Protein AF-A0A7C6F541-F1 (afdb_monomer)

Solvent-accessible surface area (backbone atoms only — not comparable to full-atom values): 9343 Å² total; per-residue (Å²): 132,83,81,76,77,72,79,74,78,73,55,49,67,59,51,51,52,52,46,41,38,51,25,44,30,50,35,48,22,72,61,48,75,46,86,42,51,61,47,74,46,76,60,88,41,47,70,79,74,82,81,47,56,30,37,29,39,40,33,68,81,41,100,58,23,30,37,34,39,30,26,37,66,77,31,39,40,50,56,9,42,51,39,38,41,59,71,71,43,86,84,73,56,73,67,57,11,44,51,46,30,52,51,43,49,51,50,12,48,48,46,35,27,44,55,50,13,65,65,64,72,46,90,36,43,64,48,88,56,49,80,42,76,76,69,86,75,44,60,36,31,34,30,32,42,21,62,83,91,60,74,70,30,56,35,35,40,30,62,31,67,56,38,42,50,54,52,48,59,54,66,59,132

Sequence (173 aa):
MPAQEVPVARPPEQWLTEAFAQRMSEALELMTGETPQVAWRSAGSVESPPDLLWWEQPLSIGKQALVWVGAAEPSWSQIGKHVLSAAGIEESDAADARSTYLEILGQALSGLARDIGAQIREEVNCELGSEAQPPGGVSFAVVEVTLAVGQPLSVWFAPASELLELLAQAREP

Mean predicted aligned error: 5.14 Å

Structure (mmCIF, N/CA/C/O backbone):
data_AF-A0A7C6F541-F1
#
_entry.id   AF-A0A7C6F541-F1
#
loop_
_atom_site.group_PDB
_atom_site.id
_atom_site.type_symbol
_atom_site.label_atom_id
_atom_site.label_alt_id
_atom_site.label_comp_id
_atom_site.label_asym_id
_atom_site.label_entity_id
_atom_site.label_seq_id
_atom_site.pdbx_PDB_ins_code
_atom_site.Cartn_x
_atom_site.Cartn_y
_atom_site.Cartn_z
_atom_site.occupancy
_atom_site.B_iso_or_equiv
_atom_site.auth_seq_id
_atom_site.auth_comp_id
_atom_site.auth_asym_id
_atom_site.auth_atom_id
_atom_site.pdbx_PDB_model_num
ATOM 1 N N . MET A 1 1 ? -11.805 10.879 -41.421 1.00 45.97 1 MET A N 1
ATOM 2 C CA . MET A 1 1 ? -11.462 9.729 -40.560 1.00 45.97 1 MET A CA 1
ATOM 3 C C . MET A 1 1 ? -10.809 10.307 -39.318 1.00 45.97 1 MET A C 1
ATOM 5 O O . MET A 1 1 ? -9.820 11.009 -39.500 1.00 45.97 1 MET A O 1
ATOM 9 N N . PRO A 1 2 ? -11.382 10.161 -38.113 1.00 41.59 2 PRO A N 1
ATOM 10 C CA . PRO A 1 2 ? -10.709 10.628 -36.908 1.00 41.59 2 PRO A CA 1
ATOM 11 C C . PRO A 1 2 ? -9.458 9.770 -36.692 1.00 41.59 2 PRO A C 1
ATOM 13 O O . PRO A 1 2 ? -9.510 8.550 -36.860 1.00 41.59 2 PRO A O 1
ATOM 16 N N . ALA A 1 3 ? -8.334 10.421 -36.397 1.00 44.94 3 ALA A N 1
ATOM 17 C CA . ALA A 1 3 ? -7.128 9.746 -35.949 1.00 44.94 3 ALA A CA 1
ATOM 18 C C . ALA A 1 3 ? -7.490 8.946 -34.694 1.00 44.94 3 ALA A C 1
ATOM 20 O O . ALA A 1 3 ? -7.975 9.518 -33.721 1.00 44.94 3 ALA A O 1
ATOM 21 N N . GLN A 1 4 ? -7.334 7.625 -34.748 1.00 42.34 4 GLN A N 1
ATOM 22 C CA . GLN A 1 4 ? -7.370 6.815 -33.540 1.00 42.34 4 GLN A CA 1
ATOM 23 C C . GLN A 1 4 ? -6.149 7.232 -32.725 1.00 42.34 4 GLN A C 1
ATOM 25 O O . GLN A 1 4 ? -5.018 7.028 -33.168 1.00 42.34 4 GLN A O 1
ATOM 30 N N . GLU A 1 5 ? -6.375 7.894 -31.592 1.00 39.66 5 GLU A N 1
ATOM 31 C CA . GLU A 1 5 ? -5.333 8.123 -30.601 1.00 39.66 5 GLU A CA 1
ATOM 32 C C . GLU A 1 5 ? -4.779 6.751 -30.217 1.00 39.66 5 GLU A C 1
ATOM 34 O O . GLU A 1 5 ? -5.485 5.906 -29.666 1.00 39.66 5 GLU A O 1
ATOM 39 N N . VAL A 1 6 ? -3.529 6.492 -30.598 1.00 48.91 6 VAL A N 1
ATOM 40 C CA . VAL A 1 6 ? -2.797 5.318 -30.130 1.00 48.91 6 VAL A CA 1
ATOM 41 C C . VAL A 1 6 ? -2.764 5.436 -28.604 1.00 48.91 6 VAL A C 1
ATOM 43 O O . VAL A 1 6 ? -2.306 6.474 -28.119 1.00 48.91 6 VAL A O 1
ATOM 46 N N . PRO A 1 7 ? -3.250 4.445 -27.833 1.00 50.28 7 PRO A N 1
ATOM 47 C CA . PRO A 1 7 ? -3.142 4.501 -26.386 1.00 50.28 7 PRO A CA 1
ATOM 48 C C . PRO A 1 7 ? -1.655 4.569 -26.045 1.00 50.28 7 PRO A C 1
ATOM 50 O O . PRO A 1 7 ? -0.921 3.606 -26.267 1.00 50.28 7 PRO A O 1
ATOM 53 N N . VAL A 1 8 ? -1.189 5.722 -25.563 1.00 55.91 8 VAL A N 1
ATOM 54 C CA . VAL A 1 8 ? 0.163 5.835 -25.017 1.00 55.91 8 VAL A CA 1
ATOM 55 C C . VAL A 1 8 ? 0.226 4.852 -23.854 1.00 55.91 8 VAL A C 1
ATOM 57 O O . VAL A 1 8 ? -0.597 4.920 -22.938 1.00 55.91 8 VAL A O 1
ATOM 60 N N . ALA A 1 9 ? 1.147 3.891 -23.923 1.00 68.00 9 ALA A N 1
ATOM 61 C CA . ALA A 1 9 ? 1.341 2.937 -22.845 1.00 68.00 9 ALA A CA 1
ATOM 62 C C . ALA A 1 9 ? 1.604 3.719 -21.551 1.00 68.00 9 ALA A C 1
ATOM 64 O O . ALA A 1 9 ? 2.505 4.556 -21.499 1.00 68.00 9 ALA A O 1
ATOM 65 N N . ARG A 1 10 ? 0.778 3.485 -20.524 1.00 78.88 10 ARG A N 1
ATOM 66 C CA . ARG A 1 10 ? 0.947 4.140 -19.222 1.00 78.88 10 ARG A CA 1
ATOM 67 C C . ARG A 1 10 ? 2.338 3.806 -18.668 1.00 78.88 10 ARG A C 1
ATOM 69 O O . ARG A 1 10 ? 2.718 2.630 -18.740 1.00 78.88 10 ARG A O 1
ATOM 76 N N . PRO A 1 11 ? 3.066 4.774 -18.088 1.00 89.00 11 PRO A N 1
ATOM 77 C CA . PRO A 1 11 ? 4.313 4.492 -17.391 1.00 89.00 11 PRO A CA 1
ATOM 78 C C . PRO A 1 11 ? 4.126 3.405 -16.314 1.00 89.00 11 PRO A C 1
ATOM 80 O O . PRO A 1 11 ? 3.045 3.332 -15.708 1.00 89.00 11 PRO A O 1
ATOM 83 N N . PRO A 1 12 ? 5.123 2.533 -16.076 1.00 91.88 12 PRO A N 1
ATOM 84 C CA . PRO A 1 12 ? 5.032 1.477 -15.069 1.00 91.88 12 PRO A CA 1
ATOM 85 C C . PRO A 1 12 ? 4.659 1.993 -13.676 1.00 91.88 12 PRO A C 1
ATOM 87 O O . PRO A 1 12 ? 3.839 1.366 -13.006 1.00 91.88 12 PRO A O 1
ATOM 90 N N . GLU A 1 13 ? 5.178 3.155 -13.265 1.00 92.38 13 GLU A N 1
ATOM 91 C CA . GLU A 1 13 ? 4.902 3.743 -11.950 1.00 92.38 13 GLU A CA 1
ATOM 92 C C . GLU A 1 13 ? 3.432 4.144 -11.781 1.00 92.38 13 GLU A C 1
ATOM 94 O O . GLU A 1 13 ? 2.828 3.906 -10.731 1.00 92.38 13 GLU A O 1
ATOM 99 N N . GLN A 1 14 ? 2.831 4.697 -12.838 1.00 93.06 14 GLN A N 1
ATOM 100 C CA . GLN A 1 14 ? 1.420 5.073 -12.858 1.00 93.06 14 GLN A CA 1
ATOM 101 C C . GLN A 1 14 ? 0.538 3.829 -12.758 1.00 93.06 14 GLN A C 1
ATOM 103 O O . GLN A 1 14 ? -0.392 3.792 -11.954 1.00 93.06 14 GLN A O 1
ATOM 108 N N . TRP A 1 15 ? 0.843 2.800 -13.552 1.00 94.94 15 TRP A N 1
ATOM 109 C CA . TRP A 1 15 ? 0.085 1.553 -13.516 1.00 94.94 15 TRP A CA 1
ATOM 110 C C . TRP A 1 15 ? 0.188 0.856 -12.154 1.00 94.94 15 TRP A C 1
ATOM 112 O O . TRP A 1 15 ? -0.836 0.431 -11.628 1.00 94.94 15 TRP A O 1
ATOM 122 N N . LEU A 1 16 ? 1.386 0.773 -11.565 1.00 96.12 16 LEU A N 1
ATOM 123 C CA . LEU A 1 16 ? 1.586 0.166 -10.245 1.00 96.12 16 LEU A CA 1
ATOM 124 C C . LEU A 1 16 ? 0.811 0.895 -9.152 1.00 96.12 16 LEU A C 1
ATOM 126 O O . LEU A 1 16 ? 0.186 0.251 -8.316 1.00 96.12 16 LEU A O 1
ATOM 130 N N . THR A 1 17 ? 0.846 2.227 -9.160 1.00 96.56 17 THR A N 1
ATOM 131 C CA . THR A 1 17 ? 0.138 3.036 -8.162 1.00 96.56 17 THR A CA 1
ATOM 132 C C . THR A 1 17 ? -1.370 2.839 -8.272 1.00 96.56 17 THR A C 1
ATOM 134 O O . THR A 1 17 ? -2.050 2.665 -7.265 1.00 96.56 17 THR A O 1
ATOM 137 N N . GLU A 1 18 ? -1.897 2.827 -9.495 1.00 96.50 18 GLU A N 1
ATOM 138 C CA . GLU A 1 18 ? -3.316 2.590 -9.752 1.00 96.50 18 GLU A CA 1
ATOM 139 C C . GLU A 1 18 ? -3.735 1.169 -9.360 1.00 96.50 18 GLU A C 1
ATOM 141 O O . GLU A 1 18 ? -4.766 0.990 -8.714 1.00 96.50 18 GLU A O 1
ATOM 146 N N . ALA A 1 19 ? -2.912 0.168 -9.685 1.00 97.38 19 ALA A N 1
ATOM 147 C CA . ALA A 1 19 ? -3.134 -1.208 -9.261 1.00 97.38 19 ALA A CA 1
ATOM 148 C C . ALA A 1 19 ? -3.131 -1.314 -7.730 1.00 97.38 19 ALA A C 1
ATOM 150 O O . ALA A 1 19 ? -4.060 -1.876 -7.158 1.00 97.38 19 ALA A O 1
ATOM 151 N N . PHE A 1 20 ? -2.155 -0.710 -7.049 1.00 98.44 20 PHE A N 1
ATOM 152 C CA . PHE A 1 20 ? -2.095 -0.688 -5.587 1.00 98.44 20 PHE A CA 1
ATOM 153 C C . PHE A 1 20 ? -3.325 -0.008 -4.967 1.00 98.44 20 PHE A C 1
ATOM 155 O O . PHE A 1 20 ? -3.939 -0.569 -4.062 1.00 98.44 20 PHE A O 1
ATOM 162 N N . ALA A 1 21 ? -3.732 1.152 -5.487 1.00 97.88 21 ALA A N 1
ATOM 163 C CA . ALA A 1 21 ? -4.936 1.857 -5.052 1.00 97.88 21 ALA A CA 1
ATOM 164 C C . ALA A 1 21 ? -6.196 0.982 -5.190 1.00 97.88 21 ALA A C 1
ATOM 166 O O . ALA A 1 21 ? -7.000 0.890 -4.260 1.00 97.88 21 ALA A O 1
ATOM 167 N N . GLN A 1 22 ? -6.332 0.282 -6.318 1.00 98.00 22 GLN A N 1
ATOM 168 C CA . GLN A 1 22 ? -7.436 -0.644 -6.552 1.00 98.00 22 GLN A CA 1
ATOM 169 C C . GLN A 1 22 ? -7.399 -1.834 -5.580 1.00 98.00 22 GLN A C 1
ATOM 171 O O . GLN A 1 22 ? -8.422 -2.173 -4.989 1.00 98.00 22 GLN A O 1
ATOM 176 N N . ARG A 1 23 ? -6.229 -2.447 -5.356 1.00 98.44 23 ARG A N 1
ATOM 177 C CA . ARG A 1 23 ? -6.084 -3.567 -4.409 1.00 98.44 23 ARG A CA 1
ATOM 178 C C . ARG A 1 23 ? -6.365 -3.150 -2.964 1.00 98.44 23 ARG A C 1
ATOM 180 O O . ARG A 1 23 ? -6.944 -3.934 -2.220 1.00 98.44 23 ARG A O 1
ATOM 187 N N . MET A 1 24 ? -5.998 -1.928 -2.575 1.00 97.81 24 MET A N 1
ATOM 188 C CA . MET A 1 24 ? -6.355 -1.357 -1.272 1.00 97.81 24 MET A CA 1
ATOM 189 C C . MET A 1 24 ? -7.870 -1.195 -1.123 1.00 97.81 24 MET A C 1
ATOM 191 O O . MET A 1 24 ? -8.414 -1.559 -0.084 1.00 97.81 24 MET A O 1
ATOM 195 N N . SER A 1 25 ? -8.551 -0.687 -2.158 1.00 97.56 25 SER A N 1
ATOM 196 C CA . SER A 1 25 ? -10.015 -0.560 -2.165 1.00 97.56 25 SER A CA 1
ATOM 197 C C . SER A 1 25 ? -10.692 -1.916 -1.955 1.00 97.56 25 SER A C 1
ATOM 199 O O . SER A 1 25 ? -11.532 -2.057 -1.072 1.00 97.56 25 SER A O 1
ATOM 201 N N . GLU A 1 26 ? -10.258 -2.933 -2.699 1.00 98.12 26 GLU A N 1
ATOM 202 C CA . GLU A 1 26 ? -10.834 -4.278 -2.633 1.00 98.12 26 GLU A CA 1
ATOM 203 C C . GLU A 1 26 ? -10.542 -5.004 -1.315 1.00 98.12 26 GLU A C 1
ATOM 205 O O . GLU A 1 26 ? -11.413 -5.702 -0.801 1.00 98.12 26 GLU A O 1
ATOM 210 N N . ALA A 1 27 ? -9.338 -4.851 -0.752 1.00 97.94 27 ALA A N 1
ATOM 211 C CA . ALA A 1 27 ? -9.004 -5.431 0.549 1.00 97.94 27 ALA A CA 1
ATOM 212 C C . ALA A 1 27 ? -9.887 -4.841 1.658 1.00 97.94 27 ALA A C 1
ATOM 214 O O . ALA A 1 27 ? -10.421 -5.567 2.493 1.00 97.94 27 ALA A O 1
ATOM 215 N N . LEU A 1 28 ? -10.093 -3.525 1.631 1.00 97.12 28 LEU A N 1
ATOM 216 C CA . LEU A 1 28 ? -10.988 -2.846 2.562 1.00 97.12 28 LEU A CA 1
ATOM 217 C C . LEU A 1 28 ? -12.439 -3.288 2.370 1.00 97.12 28 LEU A C 1
ATOM 219 O O . LEU A 1 28 ? -13.073 -3.665 3.348 1.00 97.12 28 LEU A O 1
ATOM 223 N N . GLU A 1 29 ? -12.941 -3.313 1.134 1.00 97.19 29 GLU A N 1
ATOM 224 C CA . GLU A 1 29 ? -14.309 -3.753 0.834 1.00 97.19 29 GLU A CA 1
ATOM 225 C C . GLU A 1 29 ? -14.569 -5.193 1.277 1.00 97.19 29 GLU A C 1
ATOM 227 O O . GLU A 1 29 ? -15.623 -5.489 1.840 1.00 97.19 29 GLU A O 1
ATOM 232 N N . LEU A 1 30 ? -13.591 -6.083 1.103 1.00 96.62 30 LEU A N 1
ATOM 233 C CA . LEU A 1 30 ? -13.681 -7.460 1.579 1.00 96.62 30 LEU A CA 1
ATOM 234 C C . LEU A 1 30 ? -13.833 -7.539 3.105 1.00 96.62 30 LEU A C 1
ATOM 236 O O . LEU A 1 30 ? -14.555 -8.404 3.601 1.00 96.62 30 LEU A O 1
ATOM 240 N N . MET A 1 31 ? -13.142 -6.669 3.843 1.00 94.62 31 MET A N 1
ATOM 241 C CA . MET A 1 31 ? -13.111 -6.707 5.306 1.00 94.62 31 MET A CA 1
ATOM 242 C C . MET A 1 31 ? -14.244 -5.912 5.963 1.00 94.62 31 MET A C 1
ATOM 244 O O . MET A 1 31 ? -14.647 -6.254 7.073 1.00 94.62 31 MET A O 1
ATOM 248 N N . THR A 1 32 ? -14.767 -4.876 5.308 1.00 94.94 32 THR A N 1
ATOM 249 C CA . THR A 1 32 ? -15.816 -4.007 5.872 1.00 94.94 32 THR A CA 1
ATOM 250 C C . THR A 1 32 ? -17.194 -4.236 5.267 1.00 94.94 32 THR A C 1
ATOM 252 O O . THR A 1 32 ? -18.194 -3.874 5.882 1.00 94.94 32 THR A O 1
ATOM 255 N N . GLY A 1 33 ? -17.273 -4.808 4.063 1.00 94.81 33 GLY A N 1
ATOM 256 C CA . GLY A 1 33 ? -18.504 -4.857 3.272 1.00 94.81 33 GLY A CA 1
ATOM 257 C C . GLY A 1 33 ? -18.923 -3.501 2.687 1.00 94.81 33 GLY A C 1
ATOM 258 O O . GLY A 1 33 ? -20.021 -3.389 2.142 1.00 94.81 33 GLY A O 1
ATOM 259 N N . GLU A 1 34 ? -18.078 -2.474 2.795 1.00 93.12 34 GLU A N 1
ATOM 260 C CA . GLU A 1 34 ? -18.305 -1.132 2.257 1.00 93.12 34 GLU A CA 1
ATOM 261 C C . GLU A 1 34 ? -17.330 -0.850 1.117 1.00 93.12 34 GLU A C 1
ATOM 263 O O . GLU A 1 34 ? -16.150 -1.151 1.238 1.00 93.12 34 GLU A O 1
ATOM 268 N N . THR A 1 35 ? -17.774 -0.195 0.046 1.00 93.25 35 THR A N 1
ATOM 269 C CA . THR A 1 35 ? -16.885 0.193 -1.058 1.00 93.25 35 THR A CA 1
ATOM 270 C C . THR A 1 35 ? -16.178 1.520 -0.728 1.00 93.25 35 THR A C 1
ATOM 272 O O . THR A 1 35 ? -16.817 2.578 -0.810 1.00 93.25 35 THR A O 1
ATOM 275 N N . PRO A 1 36 ? -14.882 1.533 -0.353 1.00 93.88 36 PRO A N 1
ATOM 276 C CA . PRO A 1 36 ? -14.180 2.779 -0.061 1.00 93.88 36 PRO A CA 1
ATOM 277 C C . PRO A 1 36 ? -13.880 3.540 -1.354 1.00 93.88 36 PRO A C 1
ATOM 279 O O . PRO A 1 36 ? -13.606 2.947 -2.402 1.00 93.88 36 PRO A O 1
ATOM 282 N N . GLN A 1 37 ? -13.854 4.869 -1.277 1.00 94.88 37 GLN A N 1
ATOM 283 C CA . GLN A 1 37 ? -13.379 5.675 -2.399 1.00 94.88 37 GLN A CA 1
ATOM 284 C C . GLN A 1 37 ? -11.863 5.775 -2.329 1.00 94.88 37 GLN A C 1
ATOM 286 O O . GLN A 1 37 ? -11.315 6.192 -1.308 1.00 94.88 37 GLN A O 1
ATOM 291 N N . VAL A 1 38 ? -11.190 5.418 -3.418 1.00 94.81 38 VAL A N 1
ATOM 292 C CA . VAL A 1 38 ? -9.736 5.520 -3.511 1.00 94.81 38 VAL A CA 1
ATOM 293 C C . VAL A 1 38 ? -9.360 6.376 -4.710 1.00 94.81 38 VAL A C 1
ATOM 295 O O . VAL A 1 38 ? -9.821 6.149 -5.828 1.00 94.81 38 VAL A O 1
ATOM 298 N N . ALA A 1 39 ? -8.516 7.369 -4.465 1.00 95.38 39 ALA A N 1
ATOM 299 C CA . ALA A 1 39 ? -7.869 8.178 -5.486 1.00 95.38 39 ALA A CA 1
ATOM 300 C C . ALA A 1 39 ? -6.352 8.078 -5.319 1.00 95.38 39 ALA A C 1
ATOM 302 O O . ALA A 1 39 ? -5.858 7.656 -4.276 1.00 95.38 39 ALA A O 1
ATOM 303 N N . TRP A 1 40 ? -5.589 8.472 -6.332 1.00 95.69 40 TRP A N 1
ATOM 304 C CA . TRP A 1 40 ? -4.143 8.573 -6.192 1.00 95.69 40 TRP A CA 1
ATOM 305 C C . TRP A 1 40 ? -3.591 9.761 -6.973 1.00 9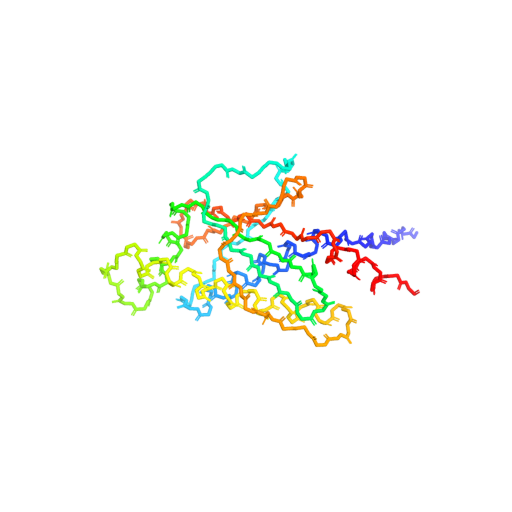5.69 40 TRP A C 1
ATOM 307 O O . TRP A 1 40 ? -4.203 10.249 -7.927 1.00 95.69 40 TRP A O 1
ATOM 317 N N . ARG A 1 41 ? -2.415 10.226 -6.556 1.00 93.69 41 ARG A N 1
ATOM 318 C CA . ARG A 1 41 ? -1.643 11.273 -7.230 1.00 93.69 41 ARG A CA 1
ATOM 319 C C . ARG A 1 41 ? -0.149 11.037 -7.066 1.00 93.69 41 ARG A C 1
ATOM 321 O O . ARG A 1 41 ? 0.287 10.488 -6.059 1.00 93.69 41 ARG A O 1
ATOM 328 N N . SER A 1 42 ? 0.652 11.510 -8.013 1.00 90.88 42 SER A N 1
ATOM 329 C CA . SER A 1 42 ? 2.102 11.594 -7.820 1.00 90.88 42 SER A CA 1
ATOM 330 C C . SER A 1 42 ? 2.417 12.632 -6.738 1.00 90.88 42 SER A C 1
ATOM 332 O O . SER A 1 42 ? 1.849 13.725 -6.754 1.00 90.88 42 SER A O 1
ATOM 334 N N . ALA A 1 43 ? 3.325 12.320 -5.811 1.00 84.56 43 ALA A N 1
ATOM 335 C CA . ALA A 1 43 ? 3.702 13.248 -4.743 1.00 84.56 43 ALA A CA 1
ATOM 336 C C . ALA A 1 43 ? 4.519 14.441 -5.267 1.00 84.56 43 ALA A C 1
ATOM 338 O O . ALA A 1 43 ? 4.537 15.503 -4.652 1.00 84.56 43 ALA A O 1
ATOM 339 N N . GLY A 1 44 ? 5.213 14.271 -6.399 1.00 74.25 44 GLY A N 1
ATOM 340 C CA . GLY A 1 44 ? 6.085 15.295 -6.985 1.00 74.25 44 GLY A CA 1
ATOM 341 C C . GLY A 1 44 ? 7.373 15.558 -6.191 1.00 74.25 44 GLY A C 1
ATOM 342 O O . GLY A 1 44 ? 8.220 16.313 -6.663 1.00 74.25 44 GLY A O 1
ATOM 343 N N . SER A 1 45 ? 7.542 14.926 -5.024 1.00 71.81 45 SER A N 1
ATOM 344 C CA . SER A 1 45 ? 8.768 14.913 -4.226 1.00 71.81 45 SER A CA 1
ATOM 345 C C . SER A 1 45 ? 9.392 13.517 -4.195 1.00 71.81 45 SER A C 1
ATOM 347 O O . SER A 1 45 ? 8.701 12.500 -4.267 1.00 71.81 45 SER A O 1
ATOM 349 N N . VAL A 1 46 ? 10.717 13.493 -4.049 1.00 75.25 46 VAL A N 1
ATOM 350 C CA . VAL A 1 46 ? 11.513 12.286 -3.753 1.00 75.25 46 VAL A CA 1
ATOM 351 C C . VAL A 1 46 ? 11.868 12.171 -2.267 1.00 75.25 46 VAL A C 1
ATOM 353 O O . VAL A 1 46 ? 12.613 11.285 -1.857 1.00 75.25 46 VAL A O 1
A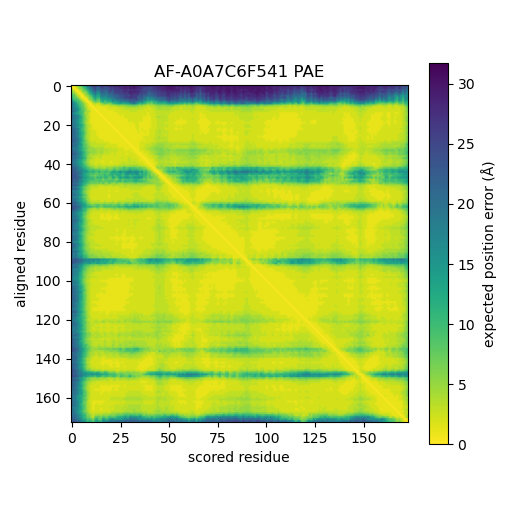TOM 356 N N . GLU A 1 47 ? 11.364 13.101 -1.455 1.00 75.25 47 GLU A N 1
ATOM 357 C CA . GLU A 1 47 ? 11.505 13.090 -0.003 1.00 75.25 47 GLU A CA 1
ATOM 358 C C . GLU A 1 47 ? 10.252 12.476 0.618 1.00 75.25 47 GLU A C 1
ATOM 360 O O . GLU A 1 47 ? 9.131 12.906 0.326 1.00 75.25 47 GLU A O 1
ATOM 365 N N . SER A 1 48 ? 10.459 11.476 1.475 1.00 72.81 48 SER A N 1
ATOM 366 C CA . SER A 1 48 ? 9.407 10.898 2.305 1.00 72.81 48 SER A CA 1
ATOM 367 C C . SER A 1 48 ? 9.026 11.871 3.423 1.00 72.81 48 SER A C 1
ATOM 369 O O . SER A 1 48 ? 9.931 12.442 4.041 1.00 72.81 48 SER A O 1
ATOM 371 N N . PRO A 1 49 ? 7.737 12.007 3.773 1.00 78.31 49 PRO A N 1
ATOM 372 C CA . PRO A 1 49 ? 7.353 12.711 4.990 1.00 78.31 49 PRO A CA 1
ATOM 373 C C . PRO A 1 49 ? 8.008 12.099 6.238 1.00 78.31 49 PRO A C 1
ATOM 375 O O . PRO A 1 49 ? 8.264 10.889 6.262 1.00 78.31 49 PRO A O 1
ATOM 378 N N . PRO A 1 50 ? 8.258 12.909 7.281 1.00 81.06 50 PRO A N 1
ATOM 379 C CA . PRO A 1 50 ? 8.706 12.392 8.566 1.00 81.06 50 PRO A CA 1
ATOM 380 C C . PRO A 1 50 ? 7.608 11.548 9.237 1.00 81.06 50 PRO A C 1
ATOM 382 O O . PRO A 1 50 ? 6.423 11.699 8.938 1.00 81.06 50 PRO A O 1
ATOM 385 N N . ASP A 1 51 ? 8.020 10.683 10.166 1.00 90.12 51 ASP A N 1
A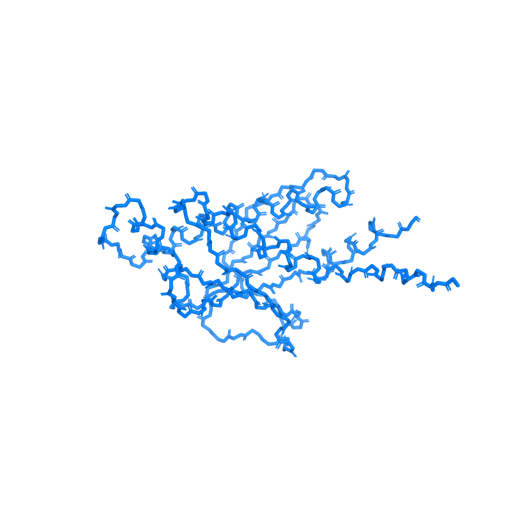TOM 386 C CA . ASP A 1 51 ? 7.145 9.976 11.116 1.00 90.12 51 ASP A CA 1
ATOM 387 C C . ASP A 1 51 ? 6.067 9.065 10.494 1.00 90.12 51 ASP A C 1
ATOM 389 O O . ASP A 1 51 ? 4.974 8.888 11.038 1.00 90.12 51 ASP A O 1
ATOM 393 N N . LEU A 1 52 ? 6.377 8.449 9.351 1.00 95.38 52 LEU A N 1
ATOM 394 C CA . LEU A 1 52 ? 5.536 7.410 8.759 1.00 95.38 52 LEU A CA 1
ATOM 395 C C . LEU A 1 52 ? 5.941 6.022 9.257 1.00 95.38 52 LEU A C 1
ATOM 397 O O . LEU A 1 52 ? 7.125 5.693 9.346 1.00 95.38 52 LEU A O 1
ATOM 401 N N . LEU A 1 53 ? 4.941 5.175 9.489 1.00 96.81 53 LEU A N 1
ATOM 402 C CA . LEU A 1 53 ? 5.137 3.733 9.520 1.00 96.81 53 LEU A CA 1
ATOM 403 C C . LEU A 1 53 ? 5.413 3.282 8.089 1.00 96.81 53 LEU A C 1
ATOM 405 O O . LEU A 1 53 ? 4.519 3.368 7.246 1.00 96.81 53 LEU A O 1
ATOM 409 N N . TRP A 1 54 ? 6.635 2.817 7.833 1.00 97.38 54 TRP A N 1
ATOM 410 C CA . TRP A 1 54 ? 7.047 2.278 6.543 1.00 97.38 54 TRP A CA 1
ATOM 411 C C . TRP A 1 54 ? 7.062 0.756 6.562 1.00 97.38 54 TRP A C 1
ATOM 413 O O . TRP A 1 54 ? 7.713 0.148 7.406 1.00 97.38 54 TRP A O 1
ATOM 423 N N . TRP A 1 55 ? 6.373 0.162 5.597 1.00 98.38 55 TRP A N 1
ATOM 424 C CA . TRP A 1 55 ? 6.411 -1.259 5.296 1.00 98.38 55 TRP A CA 1
ATOM 425 C C . TRP A 1 55 ? 7.153 -1.482 3.983 1.00 98.38 55 TRP A C 1
ATOM 427 O O . TRP A 1 55 ? 6.752 -0.950 2.948 1.00 98.38 55 TRP A O 1
ATOM 437 N N . GLU A 1 56 ? 8.216 -2.272 4.022 1.00 98.12 56 GLU A N 1
ATOM 438 C CA . GLU A 1 56 ? 8.923 -2.780 2.854 1.00 98.12 56 GLU A CA 1
ATOM 439 C C . GLU A 1 56 ? 8.389 -4.168 2.505 1.00 98.12 56 GLU A C 1
ATOM 441 O O . GLU A 1 56 ? 8.357 -5.071 3.346 1.00 98.12 56 GLU A O 1
ATOM 446 N N . GLN A 1 57 ? 8.002 -4.345 1.245 1.00 98.50 57 GLN A N 1
ATOM 447 C CA . GLN A 1 57 ? 7.486 -5.602 0.727 1.00 98.50 57 GLN A CA 1
ATOM 448 C C . GLN A 1 57 ? 8.321 -6.089 -0.462 1.00 98.50 57 GLN A C 1
ATOM 450 O O . GLN A 1 57 ? 8.082 -5.654 -1.595 1.00 98.50 57 GLN A O 1
ATOM 455 N N . PRO A 1 58 ? 9.259 -7.027 -0.239 1.00 98.19 58 PRO A N 1
ATOM 456 C CA . PRO A 1 58 ? 9.947 -7.723 -1.319 1.00 98.19 58 PRO A CA 1
ATOM 457 C C . PRO A 1 58 ? 9.006 -8.656 -2.093 1.00 98.19 58 PRO A C 1
ATOM 459 O O . PRO A 1 58 ? 8.040 -9.198 -1.537 1.00 98.19 58 PRO A O 1
ATOM 462 N N . LEU A 1 59 ? 9.290 -8.825 -3.385 1.00 98.06 59 LEU A N 1
ATOM 463 C CA . LEU A 1 59 ? 8.562 -9.686 -4.317 1.00 98.06 59 LEU A CA 1
ATOM 464 C C . LEU A 1 59 ? 9.489 -10.783 -4.855 1.00 98.06 59 LEU A C 1
ATOM 466 O O . LEU A 1 59 ? 10.672 -10.548 -5.096 1.00 98.06 59 LEU A O 1
ATOM 470 N N . SER A 1 60 ? 8.938 -11.961 -5.141 1.00 96.94 60 SER A N 1
ATOM 471 C CA . SER A 1 60 ? 9.691 -13.164 -5.540 1.00 96.94 60 SER A CA 1
ATOM 472 C C . SER A 1 60 ? 10.320 -13.131 -6.946 1.00 96.94 60 SER A C 1
ATOM 474 O O . SER A 1 60 ? 10.656 -14.182 -7.486 1.00 96.94 60 SER A O 1
ATOM 476 N N . ILE A 1 61 ? 10.452 -11.955 -7.563 1.00 93.25 61 ILE A N 1
ATOM 477 C CA . ILE A 1 61 ? 10.892 -11.769 -8.961 1.00 93.25 61 ILE A CA 1
ATOM 478 C C . ILE A 1 61 ? 12.226 -11.042 -9.108 1.00 93.25 61 ILE A C 1
ATOM 480 O O . ILE A 1 61 ? 12.664 -10.734 -10.213 1.00 93.25 61 ILE A O 1
ATOM 484 N N . GLY A 1 62 ? 12.903 -10.771 -7.996 1.00 88.50 62 GLY A N 1
ATOM 485 C CA . GLY A 1 62 ? 14.239 -10.195 -8.011 1.00 88.50 62 GLY A CA 1
ATOM 486 C C . GLY A 1 62 ? 14.631 -9.657 -6.646 1.00 88.50 62 GLY A C 1
ATOM 487 O O . GLY A 1 62 ? 13.799 -9.158 -5.900 1.00 88.50 62 GLY A O 1
ATOM 488 N N . LYS A 1 63 ? 15.930 -9.691 -6.331 1.00 80.38 63 LYS A N 1
ATOM 489 C CA . LYS A 1 63 ? 16.451 -9.295 -5.007 1.00 80.38 63 LYS A CA 1
ATOM 490 C C . LYS A 1 63 ? 16.157 -7.843 -4.608 1.00 80.38 63 LYS A C 1
ATOM 492 O O . LYS A 1 63 ? 16.302 -7.508 -3.441 1.00 80.38 63 LYS A O 1
ATOM 497 N N . GLN A 1 64 ? 15.820 -6.986 -5.569 1.00 90.69 64 GLN A N 1
ATOM 498 C CA . GLN A 1 64 ? 15.502 -5.569 -5.356 1.00 90.69 64 GLN A CA 1
ATOM 499 C C . GLN A 1 64 ? 14.135 -5.194 -5.951 1.00 90.69 64 GLN A C 1
ATOM 501 O O . GLN A 1 64 ? 13.787 -4.017 -6.012 1.00 90.69 64 GLN A O 1
ATOM 506 N N . ALA A 1 65 ? 13.356 -6.188 -6.393 1.00 95.44 65 ALA A N 1
ATOM 507 C CA . ALA A 1 65 ? 12.001 -5.979 -6.871 1.00 95.44 65 ALA A CA 1
ATOM 508 C C . ALA A 1 65 ? 11.072 -5.901 -5.658 1.00 95.44 65 ALA A C 1
ATOM 510 O O . ALA A 1 65 ? 10.618 -6.915 -5.132 1.00 95.44 65 ALA A O 1
ATOM 511 N N . LEU A 1 66 ? 10.851 -4.689 -5.164 1.00 97.62 66 LEU A N 1
ATOM 512 C CA . LEU A 1 66 ? 10.100 -4.460 -3.938 1.00 97.62 66 LEU A CA 1
ATOM 513 C C . LEU A 1 66 ? 9.328 -3.140 -3.998 1.00 97.62 66 LEU A C 1
ATOM 515 O O . LEU A 1 66 ? 9.563 -2.297 -4.870 1.00 97.62 66 LEU A O 1
ATOM 519 N N . VAL A 1 67 ? 8.391 -2.976 -3.070 1.00 97.94 67 VAL A N 1
ATOM 520 C CA . VAL A 1 67 ? 7.640 -1.731 -2.873 1.00 97.94 67 VAL A CA 1
ATOM 521 C C . VAL A 1 67 ? 7.711 -1.295 -1.414 1.00 97.94 67 VAL A C 1
ATOM 523 O O . VAL A 1 67 ? 7.774 -2.133 -0.515 1.00 97.94 67 VAL A O 1
ATOM 526 N N . TRP A 1 68 ? 7.652 0.011 -1.178 1.00 98.12 68 TRP A N 1
ATOM 527 C CA . TRP A 1 68 ? 7.466 0.599 0.144 1.00 98.12 68 TRP A CA 1
ATOM 528 C C . TRP A 1 68 ? 6.085 1.231 0.252 1.00 98.12 68 TRP A C 1
ATOM 530 O O . TRP A 1 68 ? 5.635 1.928 -0.664 1.00 98.12 68 TRP A O 1
ATOM 540 N N . VAL A 1 69 ? 5.436 1.028 1.396 1.00 98.25 69 VAL A N 1
ATOM 541 C CA . VAL A 1 69 ? 4.154 1.646 1.734 1.00 98.25 69 VAL A CA 1
ATOM 542 C C . VAL A 1 69 ? 4.268 2.374 3.063 1.00 98.25 69 VAL A C 1
ATOM 544 O O . VAL A 1 69 ? 4.693 1.793 4.056 1.00 98.25 69 VAL A O 1
ATOM 547 N N . GLY A 1 70 ? 3.908 3.653 3.077 1.00 97.44 70 GLY A N 1
ATOM 548 C CA . GLY A 1 70 ? 4.075 4.539 4.223 1.00 97.44 70 GLY A CA 1
ATOM 549 C C . GLY A 1 70 ? 2.749 5.123 4.683 1.00 97.44 70 GLY A C 1
ATOM 550 O O . GLY A 1 70 ? 1.987 5.629 3.868 1.00 97.44 70 GLY A O 1
ATOM 551 N N . ALA A 1 71 ? 2.465 5.133 5.979 1.00 97.81 71 ALA A N 1
ATOM 552 C CA . ALA A 1 71 ? 1.289 5.829 6.503 1.00 97.81 71 ALA A CA 1
ATOM 553 C C . ALA A 1 71 ? 1.596 6.520 7.831 1.00 97.81 71 ALA A C 1
ATOM 555 O O . ALA A 1 71 ? 2.314 5.986 8.675 1.00 97.81 71 ALA A O 1
ATOM 556 N N . ALA A 1 72 ? 1.033 7.712 8.027 1.00 96.81 72 ALA A N 1
ATOM 557 C CA . ALA A 1 72 ? 1.110 8.412 9.305 1.00 96.81 72 ALA A CA 1
ATOM 558 C C . ALA A 1 72 ? 0.143 7.771 10.310 1.00 96.81 72 ALA A C 1
ATOM 560 O O . ALA A 1 72 ? -0.870 7.195 9.907 1.00 96.81 72 ALA A O 1
ATOM 561 N N . GLU A 1 73 ? 0.404 7.935 11.610 1.00 96.56 73 GLU A N 1
ATOM 562 C CA . GLU A 1 73 ? -0.453 7.400 12.680 1.00 96.56 73 GLU A CA 1
ATOM 563 C C . GLU A 1 73 ? -1.945 7.694 12.519 1.00 96.56 73 GLU A C 1
ATOM 565 O O . GLU A 1 73 ? -2.737 6.748 12.577 1.00 96.56 73 GLU A O 1
ATOM 570 N N . PRO A 1 74 ? -2.375 8.931 12.222 1.00 95.31 74 PRO A N 1
ATOM 571 C CA . PRO A 1 74 ? -3.791 9.191 11.998 1.00 95.31 74 PRO A CA 1
ATOM 572 C C . PRO A 1 74 ? -4.386 8.378 10.839 1.00 95.31 74 PRO A C 1
ATOM 574 O O . PRO A 1 74 ? -5.552 8.016 10.903 1.00 95.31 74 PRO A O 1
ATOM 577 N N . SER A 1 75 ? -3.604 8.070 9.797 1.00 96.88 75 SER A N 1
ATOM 578 C CA . SER A 1 75 ? -4.083 7.328 8.623 1.00 96.88 75 SER A CA 1
ATOM 579 C C . SER A 1 75 ? -4.150 5.827 8.888 1.00 96.88 75 SER A C 1
ATOM 581 O O . SER A 1 75 ? -5.223 5.241 8.750 1.00 96.88 75 SER A O 1
ATOM 583 N N . TRP A 1 76 ? -3.050 5.199 9.325 1.00 97.69 76 TRP A N 1
ATOM 584 C CA . TRP A 1 76 ? -3.067 3.752 9.567 1.00 97.69 76 TRP A CA 1
ATOM 585 C C . TRP A 1 76 ? -3.998 3.377 10.723 1.00 97.69 76 TRP A C 1
ATOM 587 O O . TRP A 1 76 ? -4.693 2.366 10.643 1.00 97.69 76 TRP A O 1
ATOM 597 N N . SER A 1 77 ? -4.079 4.206 11.773 1.00 97.25 77 SER A N 1
ATOM 598 C CA . SER A 1 77 ? -4.926 3.896 12.930 1.00 97.25 77 SER A CA 1
ATOM 599 C C . SER A 1 77 ? -6.409 4.015 12.602 1.00 97.25 77 SER A C 1
ATOM 601 O O . SER A 1 77 ? -7.184 3.170 13.041 1.00 97.25 77 SER A O 1
ATOM 603 N N . GLN A 1 78 ? -6.820 5.015 11.814 1.00 96.25 78 GLN A N 1
ATOM 604 C CA . GLN A 1 78 ? -8.215 5.155 11.392 1.00 96.25 78 GLN A CA 1
ATOM 605 C C . GLN A 1 78 ? -8.627 4.038 10.434 1.00 96.25 78 GLN A C 1
ATOM 607 O O . GLN A 1 78 ? -9.711 3.490 10.604 1.00 96.25 78 GLN A O 1
ATOM 612 N N . ILE A 1 79 ? -7.754 3.642 9.499 1.00 97.00 79 ILE A N 1
ATOM 613 C CA . ILE A 1 79 ? -8.007 2.494 8.617 1.00 97.00 79 ILE A CA 1
ATOM 614 C C . ILE A 1 79 ? -8.213 1.214 9.435 1.00 97.00 79 ILE A C 1
ATOM 616 O O . ILE A 1 79 ? -9.233 0.544 9.279 1.00 97.00 79 ILE A O 1
ATOM 620 N N . GLY A 1 80 ? -7.284 0.896 10.342 1.00 97.38 80 GLY A N 1
ATOM 621 C CA . GLY A 1 80 ? -7.386 -0.301 11.178 1.00 97.38 80 GLY A CA 1
ATOM 622 C C . GLY A 1 80 ? -8.625 -0.296 12.076 1.00 97.38 80 GLY A C 1
ATOM 623 O O . GLY A 1 80 ? -9.356 -1.282 12.128 1.00 97.38 80 GLY A O 1
ATOM 624 N N . LYS A 1 81 ? -8.914 0.835 12.731 1.00 96.44 81 LYS A N 1
ATOM 625 C CA . LYS A 1 81 ? -10.106 0.998 13.581 1.00 96.44 81 LYS A CA 1
ATOM 626 C C . LYS A 1 81 ? -11.409 0.877 12.805 1.00 96.44 81 LYS A C 1
ATOM 628 O O . LYS A 1 81 ? -12.363 0.326 13.339 1.00 96.44 81 LYS A O 1
ATOM 633 N N . HIS A 1 82 ? -11.462 1.371 11.569 1.00 95.81 82 HIS A N 1
ATOM 634 C CA . HIS A 1 82 ? -12.654 1.242 10.729 1.00 95.81 82 HIS A CA 1
ATOM 635 C C . HIS A 1 82 ? -12.977 -0.226 10.452 1.00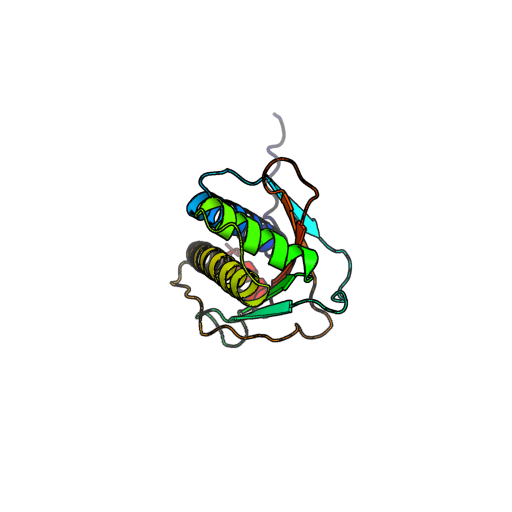 95.81 82 HIS A C 1
ATOM 637 O O . HIS A 1 82 ? -14.115 -0.652 10.622 1.00 95.81 82 HIS A O 1
ATOM 643 N N . VAL A 1 83 ? -11.960 -1.023 10.117 1.00 96.56 83 VAL A N 1
ATOM 644 C CA . VAL A 1 83 ? -12.127 -2.467 9.903 1.00 96.56 83 VAL A CA 1
ATOM 645 C C . VAL A 1 83 ? -12.513 -3.199 11.189 1.00 96.56 83 VAL A C 1
ATOM 647 O O . VAL A 1 83 ? -13.438 -4.008 11.175 1.00 96.56 83 VAL A O 1
ATOM 650 N N . LEU A 1 84 ? -11.873 -2.882 12.317 1.00 96.81 84 LEU A N 1
ATOM 651 C CA . LEU A 1 84 ? -12.234 -3.456 13.620 1.00 96.81 84 LEU A CA 1
ATOM 652 C C . LEU A 1 84 ? -13.678 -3.111 14.015 1.00 96.81 84 LEU A C 1
ATOM 654 O O . LEU A 1 84 ? -14.428 -3.983 14.453 1.00 96.81 84 LEU A O 1
ATOM 658 N N . SER A 1 85 ? -14.098 -1.868 13.785 1.00 95.25 85 SER A N 1
ATOM 659 C CA . SER A 1 85 ? -15.466 -1.423 14.043 1.00 95.25 85 SER A CA 1
ATOM 660 C C . SER A 1 85 ? -16.480 -2.147 13.154 1.00 95.25 85 SER A C 1
ATOM 662 O O . SER A 1 85 ? -17.511 -2.591 13.660 1.00 95.25 85 SER A O 1
ATOM 664 N N . ALA A 1 86 ? -16.170 -2.360 11.870 1.00 94.62 86 ALA A N 1
ATOM 665 C CA . ALA A 1 86 ? -17.006 -3.152 10.963 1.00 94.62 86 ALA A CA 1
ATOM 666 C C . ALA A 1 86 ? -17.147 -4.621 11.418 1.00 94.62 86 ALA A C 1
ATOM 668 O O . ALA A 1 86 ? -18.188 -5.241 11.202 1.00 94.62 86 ALA A O 1
ATOM 669 N N . ALA A 1 87 ? -16.143 -5.156 12.120 1.00 94.19 87 ALA A N 1
ATOM 670 C CA . ALA A 1 87 ? -16.186 -6.472 12.761 1.00 94.19 87 ALA A CA 1
ATOM 671 C C . ALA A 1 87 ? -16.906 -6.485 14.132 1.00 94.19 87 ALA A C 1
ATOM 673 O O . ALA A 1 87 ? -16.984 -7.535 14.773 1.00 94.19 87 ALA A O 1
ATOM 674 N N . GLY A 1 88 ? -17.444 -5.349 14.590 1.00 95.56 88 GLY A N 1
ATOM 675 C CA . GLY A 1 88 ? -18.146 -5.219 15.872 1.00 95.56 88 GLY A CA 1
ATOM 676 C C . GLY A 1 88 ? -17.232 -5.009 17.084 1.00 95.56 88 GLY A C 1
ATOM 677 O O . GLY A 1 88 ? -17.672 -5.209 18.216 1.00 95.56 88 GLY A O 1
ATOM 678 N N . ILE A 1 89 ? -15.971 -4.624 16.870 1.00 95.44 89 ILE A N 1
ATOM 679 C CA . ILE A 1 89 ? -15.006 -4.316 17.932 1.00 95.44 89 ILE A CA 1
ATOM 680 C C . ILE A 1 89 ? -14.994 -2.797 18.147 1.00 95.44 89 ILE A C 1
ATOM 682 O O . ILE A 1 89 ? -14.413 -2.052 17.362 1.00 95.44 89 ILE A O 1
ATOM 686 N N . GLU A 1 90 ? -15.670 -2.329 19.199 1.00 85.81 90 GLU A N 1
ATOM 687 C CA . GLU A 1 90 ? -15.833 -0.891 19.486 1.00 85.81 90 GLU A CA 1
ATOM 688 C C . GLU A 1 90 ? -14.644 -0.280 20.247 1.00 85.81 90 GLU A C 1
ATOM 690 O O . GLU A 1 90 ? -14.312 0.890 20.052 1.00 85.81 90 GLU A O 1
ATOM 695 N N . GLU A 1 91 ? -13.979 -1.071 21.092 1.00 87.81 91 GLU A N 1
ATOM 696 C CA . GLU A 1 91 ? -12.792 -0.664 21.845 1.00 87.81 91 GLU A CA 1
ATOM 697 C C . GLU A 1 91 ? -11.578 -1.448 21.343 1.00 87.81 91 GLU A C 1
ATOM 699 O O . GLU A 1 91 ? -11.423 -2.631 21.633 1.00 87.81 91 GLU A O 1
ATOM 704 N N . SER A 1 92 ? -10.718 -0.776 20.581 1.00 91.50 92 SER A N 1
ATOM 705 C CA . SER A 1 92 ? -9.441 -1.314 20.111 1.00 91.50 92 SER A CA 1
ATOM 706 C C . SER A 1 92 ? -8.312 -0.363 20.471 1.00 91.50 92 SER A C 1
ATOM 708 O O . SER A 1 92 ? -8.451 0.859 20.297 1.00 91.50 92 SER A O 1
ATOM 710 N N . ASP A 1 93 ? -7.179 -0.898 20.905 1.00 94.31 93 ASP A N 1
ATOM 711 C CA . ASP A 1 93 ? -6.012 -0.069 21.168 1.00 94.31 93 ASP A CA 1
ATOM 712 C C . ASP A 1 93 ? -5.234 0.265 19.876 1.00 94.31 93 ASP A C 1
ATOM 714 O O . ASP A 1 93 ? -5.642 -0.038 18.749 1.00 94.31 93 ASP A O 1
ATOM 718 N N . ALA A 1 94 ? -4.127 0.996 20.020 1.00 94.44 94 ALA A N 1
ATOM 719 C CA . ALA A 1 94 ? -3.295 1.367 18.880 1.00 94.44 94 ALA A CA 1
ATOM 720 C C . ALA A 1 94 ? -2.573 0.158 18.256 1.00 94.44 94 ALA A C 1
ATOM 722 O O . ALA A 1 94 ? -2.317 0.170 17.052 1.00 94.44 94 ALA A O 1
ATOM 723 N N . ALA A 1 95 ? -2.249 -0.871 19.042 1.00 96.56 95 ALA A N 1
ATOM 724 C CA . ALA A 1 95 ? -1.587 -2.074 18.556 1.00 96.56 95 ALA A CA 1
ATOM 725 C C . ALA A 1 95 ? -2.552 -2.935 17.729 1.00 96.56 95 ALA A C 1
ATOM 727 O O . ALA A 1 95 ? -2.171 -3.384 16.646 1.00 96.56 95 ALA A O 1
ATOM 728 N N . ASP A 1 96 ? -3.805 -3.069 18.165 1.00 97.50 96 ASP A N 1
ATOM 729 C CA . ASP A 1 96 ? -4.865 -3.759 17.421 1.00 97.50 96 ASP A CA 1
ATOM 730 C C . ASP A 1 96 ? -5.116 -3.090 16.063 1.00 97.50 96 ASP A C 1
ATOM 732 O O . ASP A 1 96 ? -5.116 -3.741 15.013 1.00 97.50 96 ASP A O 1
ATOM 736 N N . ALA A 1 97 ? -5.265 -1.759 16.066 1.00 97.62 97 ALA A N 1
ATOM 737 C CA . ALA A 1 97 ? -5.463 -0.976 14.849 1.00 97.62 97 ALA A CA 1
ATOM 738 C C . ALA A 1 97 ? -4.267 -1.103 13.895 1.00 97.62 97 ALA A C 1
ATOM 740 O O . ALA A 1 97 ? -4.440 -1.238 12.684 1.00 97.62 97 ALA A O 1
ATOM 741 N N . ARG A 1 98 ? -3.045 -1.096 14.437 1.00 98.12 98 ARG A N 1
ATOM 742 C CA . ARG A 1 98 ? -1.816 -1.266 13.659 1.00 98.12 98 ARG A CA 1
ATOM 743 C C . ARG A 1 98 ? -1.718 -2.654 13.034 1.00 98.12 98 ARG A C 1
ATOM 745 O O . ARG A 1 98 ? -1.393 -2.746 11.854 1.00 98.12 98 ARG A O 1
ATOM 752 N N . SER A 1 99 ? -2.000 -3.713 13.796 1.00 97.88 99 SER A N 1
ATOM 753 C CA . SER A 1 99 ? -2.003 -5.090 13.282 1.00 97.88 99 SER A CA 1
ATOM 754 C C . SER A 1 99 ? -3.023 -5.235 12.160 1.00 97.88 99 SER A C 1
ATOM 756 O O . SER A 1 99 ? -2.683 -5.681 11.070 1.00 97.88 99 SER A O 1
ATOM 758 N N . THR A 1 100 ? -4.240 -4.738 12.386 1.00 98.19 100 THR A N 1
ATOM 759 C CA . THR A 1 100 ? -5.320 -4.780 11.392 1.00 98.19 100 THR A CA 1
ATOM 760 C C . THR A 1 100 ? -4.947 -4.008 10.125 1.00 98.19 100 THR A C 1
ATOM 762 O O . THR A 1 100 ? -5.153 -4.493 9.016 1.00 98.19 100 THR A O 1
ATOM 765 N N . TYR A 1 101 ? -4.332 -2.828 10.258 1.00 98.44 101 TYR A N 1
ATOM 766 C CA . TYR A 1 101 ? -3.799 -2.086 9.114 1.00 98.44 101 TYR A CA 1
ATOM 767 C C . TYR A 1 101 ? -2.763 -2.894 8.318 1.00 98.44 101 TYR A C 1
ATOM 769 O O . TYR A 1 101 ? -2.839 -2.938 7.090 1.00 98.44 101 TYR A O 1
ATOM 777 N N . LEU A 1 102 ? -1.815 -3.550 8.996 1.00 98.31 102 LEU A N 1
ATOM 778 C CA . LEU A 1 102 ? -0.801 -4.380 8.338 1.00 98.31 102 LEU A CA 1
ATOM 779 C C . LEU A 1 102 ? -1.408 -5.617 7.658 1.00 98.31 102 LEU A C 1
ATOM 781 O O . LEU A 1 102 ? -0.920 -6.026 6.606 1.00 98.31 102 LEU A O 1
ATOM 785 N N . GLU A 1 103 ? -2.491 -6.181 8.195 1.00 98.06 103 GLU A N 1
ATOM 786 C CA . GLU A 1 103 ? -3.235 -7.275 7.557 1.00 98.06 103 GLU A CA 1
ATOM 787 C C . GLU A 1 103 ? -3.918 -6.826 6.258 1.00 98.06 103 GLU A C 1
ATOM 789 O O . GLU A 1 103 ? -3.758 -7.482 5.225 1.00 98.06 103 GLU A O 1
ATOM 794 N N . ILE A 1 104 ? -4.613 -5.682 6.278 1.00 98.00 104 ILE A N 1
ATOM 795 C CA . ILE A 1 104 ? -5.222 -5.072 5.080 1.00 98.00 104 ILE A CA 1
ATOM 796 C C . ILE A 1 104 ? -4.141 -4.802 4.031 1.00 98.00 104 ILE A C 1
ATOM 798 O O . ILE A 1 104 ? -4.292 -5.148 2.856 1.00 98.00 104 ILE A O 1
ATOM 802 N N . LEU A 1 105 ? -3.023 -4.218 4.468 1.00 98.44 105 LEU A N 1
ATOM 803 C CA . LEU A 1 105 ? -1.886 -3.925 3.610 1.00 98.44 105 LEU A CA 1
ATOM 804 C C . LEU A 1 105 ? -1.311 -5.206 2.989 1.00 98.44 105 LEU A C 1
ATOM 806 O O . LEU A 1 105 ? -1.078 -5.248 1.782 1.00 98.44 105 LEU A O 1
ATOM 810 N N . GLY A 1 106 ? -1.143 -6.272 3.773 1.00 98.25 106 GLY A N 1
ATOM 811 C CA . GLY A 1 106 ? -0.681 -7.572 3.285 1.00 98.25 106 GLY A CA 1
ATOM 812 C C . GLY A 1 106 ? -1.617 -8.189 2.241 1.00 98.25 106 GLY A C 1
ATOM 813 O O . GLY A 1 106 ? -1.149 -8.722 1.229 1.00 98.25 106 GLY A O 1
ATOM 814 N N . GLN A 1 107 ? -2.936 -8.075 2.428 1.00 98.00 107 GLN A N 1
ATOM 815 C CA . GLN A 1 107 ? -3.925 -8.529 1.442 1.00 98.00 107 GLN A CA 1
ATOM 816 C C . GLN A 1 107 ? -3.843 -7.724 0.139 1.00 98.00 107 GLN A C 1
ATOM 818 O O . GLN A 1 107 ? -3.796 -8.313 -0.948 1.00 98.00 107 GLN A O 1
ATOM 823 N N . ALA A 1 108 ? -3.765 -6.394 0.238 1.00 98.56 108 ALA A N 1
ATOM 824 C CA . ALA A 1 108 ? -3.632 -5.516 -0.919 1.00 98.56 108 ALA A CA 1
ATOM 825 C C . ALA A 1 108 ? -2.335 -5.797 -1.698 1.00 98.56 108 ALA A C 1
ATOM 827 O O . ALA A 1 108 ? -2.361 -5.957 -2.919 1.00 98.56 108 ALA A O 1
ATOM 828 N N . LEU A 1 109 ? -1.209 -5.943 -0.997 1.00 98.69 109 LEU A N 1
ATOM 829 C CA . LEU A 1 109 ? 0.094 -6.249 -1.593 1.00 98.69 109 LEU A CA 1
ATOM 830 C C . LEU A 1 109 ? 0.130 -7.639 -2.237 1.00 98.69 109 LEU A C 1
ATOM 832 O O . LEU A 1 109 ? 0.681 -7.791 -3.323 1.00 98.69 109 LEU A O 1
ATOM 836 N N . SER A 1 110 ? -0.531 -8.634 -1.642 1.00 98.38 110 SER A N 1
ATOM 837 C CA . SER A 1 110 ? -0.679 -9.964 -2.252 1.00 98.38 110 SER A CA 1
ATOM 838 C C . SER A 1 110 ? -1.541 -9.927 -3.521 1.00 98.38 110 SER A C 1
ATOM 840 O O . SER A 1 110 ? -1.331 -10.693 -4.463 1.00 98.38 110 SER A O 1
ATOM 842 N N . GLY A 1 111 ? -2.538 -9.040 -3.577 1.00 98.38 111 GLY A N 1
ATOM 843 C CA . GLY A 1 111 ? -3.244 -8.706 -4.815 1.00 98.38 111 GLY A CA 1
ATOM 844 C C . GLY A 1 111 ? -2.318 -8.080 -5.853 1.00 98.38 111 GLY A C 1
ATOM 845 O O . GLY A 1 111 ? -2.270 -8.545 -6.988 1.00 98.38 111 GLY A O 1
ATOM 846 N N . LEU A 1 112 ? -1.536 -7.083 -5.443 1.00 98.56 112 LEU A N 1
ATOM 847 C CA . LEU A 1 112 ? -0.627 -6.359 -6.326 1.00 98.56 112 LEU A CA 1
ATOM 848 C C . LEU A 1 112 ? 0.448 -7.280 -6.913 1.00 98.56 112 LEU A C 1
ATOM 850 O O . LEU A 1 112 ? 0.735 -7.195 -8.102 1.00 98.56 112 LEU A O 1
ATOM 854 N N . ALA A 1 113 ? 1.002 -8.191 -6.111 1.00 98.31 113 ALA A N 1
ATOM 855 C CA . ALA A 1 113 ? 1.936 -9.213 -6.571 1.00 98.31 113 ALA A CA 1
ATOM 856 C C . ALA A 1 113 ? 1.335 -10.028 -7.728 1.00 98.31 113 ALA A C 1
ATOM 858 O O . ALA A 1 113 ? 1.941 -10.129 -8.791 1.00 98.31 113 ALA A O 1
ATOM 859 N N . ARG A 1 114 ? 0.096 -10.513 -7.584 1.00 98.25 114 ARG A N 1
ATOM 860 C CA . ARG A 1 114 ? -0.604 -11.246 -8.655 1.00 98.25 114 ARG A CA 1
ATOM 861 C C . ARG A 1 114 ? -0.815 -10.393 -9.908 1.00 98.25 114 ARG A C 1
ATOM 863 O O . ARG A 1 114 ? -0.609 -10.893 -11.014 1.00 98.25 114 ARG A O 1
ATOM 870 N N . ASP A 1 115 ? -1.171 -9.119 -9.747 1.00 97.69 115 ASP A N 1
ATOM 871 C CA . ASP A 1 115 ? -1.333 -8.183 -10.868 1.00 97.69 115 ASP A CA 1
ATOM 872 C C . ASP A 1 115 ? -0.002 -7.950 -11.610 1.00 97.69 115 ASP A C 1
ATOM 874 O O . ASP A 1 115 ? 0.028 -7.937 -12.844 1.00 97.69 115 ASP A O 1
ATOM 878 N N . ILE A 1 116 ? 1.112 -7.825 -10.878 1.00 96.56 116 ILE A N 1
ATOM 879 C CA . ILE A 1 116 ? 2.475 -7.756 -11.435 1.00 96.56 116 ILE A CA 1
ATOM 880 C C . ILE A 1 116 ? 2.796 -9.043 -12.195 1.00 96.56 116 ILE A C 1
ATOM 882 O O . ILE A 1 116 ? 3.247 -8.975 -13.338 1.00 96.56 116 ILE A O 1
ATOM 886 N N . GLY A 1 117 ? 2.501 -10.205 -11.611 1.00 96.19 117 GLY A N 1
ATOM 887 C CA . GLY A 1 117 ? 2.748 -11.503 -12.238 1.00 96.19 117 GLY A CA 1
ATOM 888 C C . GLY A 1 117 ? 2.007 -11.670 -13.558 1.00 96.19 117 GLY A C 1
ATOM 889 O O . GLY A 1 117 ? 2.577 -12.113 -14.555 1.00 96.19 117 GLY A O 1
ATOM 890 N N . ALA A 1 118 ? 0.760 -11.203 -13.617 1.00 94.81 118 ALA A N 1
ATOM 891 C CA . ALA A 1 118 ? -0.012 -11.181 -14.852 1.00 94.81 118 ALA A CA 1
ATOM 892 C C . ALA A 1 118 ? 0.615 -10.281 -15.936 1.00 94.81 118 ALA A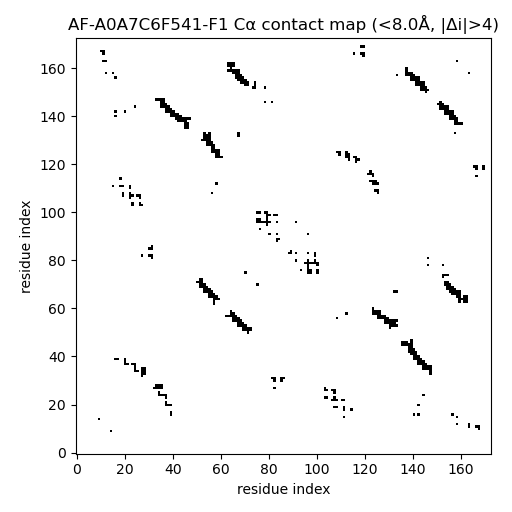 C 1
ATOM 894 O O . ALA A 1 118 ? 0.557 -10.633 -17.116 1.00 94.81 118 ALA A O 1
ATOM 895 N N . GLN A 1 119 ? 1.229 -9.149 -15.565 1.00 92.38 119 GLN A N 1
ATOM 896 C CA . GLN A 1 119 ? 1.920 -8.268 -16.519 1.00 92.38 119 GLN A CA 1
ATOM 897 C C . GLN A 1 119 ? 3.174 -8.919 -17.101 1.00 92.38 119 GLN A C 1
ATOM 899 O O . GLN A 1 119 ? 3.370 -8.878 -18.314 1.00 92.38 119 GLN A O 1
ATOM 904 N N . ILE A 1 120 ? 4.004 -9.524 -16.251 1.00 93.44 120 ILE A N 1
ATOM 905 C CA . ILE A 1 120 ? 5.295 -10.099 -16.663 1.00 93.44 120 ILE A CA 1
ATOM 906 C C . ILE A 1 120 ? 5.193 -11.572 -17.088 1.00 93.44 120 ILE A C 1
ATOM 908 O O . ILE A 1 120 ? 6.170 -12.152 -17.550 1.00 93.44 120 ILE A O 1
ATOM 912 N N . ARG A 1 121 ? 3.997 -12.166 -16.981 1.00 93.38 121 ARG A N 1
ATOM 913 C CA . ARG A 1 121 ? 3.687 -13.574 -17.289 1.00 93.38 121 ARG A CA 1
ATOM 914 C C . ARG A 1 121 ? 4.508 -14.572 -16.468 1.00 93.38 121 ARG A C 1
ATOM 916 O O . ARG A 1 121 ? 4.861 -15.642 -16.961 1.00 93.38 121 ARG A O 1
ATOM 923 N N . GLU A 1 122 ? 4.749 -14.234 -15.210 1.00 94.50 122 GLU A N 1
ATOM 924 C CA . GLU A 1 122 ? 5.439 -15.069 -14.228 1.00 94.50 122 GLU A CA 1
ATOM 925 C C . GLU A 1 122 ? 4.642 -15.092 -12.921 1.00 94.50 122 GLU A C 1
ATOM 927 O O . GLU A 1 122 ? 3.861 -14.186 -12.633 1.00 94.50 122 GLU A O 1
ATOM 932 N N . GLU A 1 123 ? 4.806 -16.142 -12.124 1.00 96.62 123 GLU A N 1
ATOM 933 C CA . GLU A 1 123 ? 4.235 -16.173 -10.783 1.00 96.62 123 GLU A CA 1
ATOM 934 C C . GLU A 1 123 ? 5.022 -15.239 -9.852 1.00 96.62 123 GLU A C 1
ATOM 936 O O . GLU A 1 123 ? 6.223 -15.403 -9.654 1.00 96.62 123 GLU A O 1
ATOM 941 N N . VAL A 1 124 ? 4.330 -14.267 -9.259 1.00 97.69 124 VAL A N 1
ATOM 942 C CA . VAL A 1 124 ? 4.909 -13.317 -8.305 1.00 97.69 124 VAL A CA 1
ATOM 943 C C . VAL A 1 124 ? 4.197 -13.477 -6.973 1.00 97.69 124 VAL A C 1
ATOM 945 O O . VAL A 1 124 ? 2.972 -13.364 -6.895 1.00 97.69 124 VAL A O 1
ATOM 948 N N . ASN A 1 125 ? 4.979 -13.670 -5.920 1.00 97.69 125 ASN A N 1
ATOM 949 C CA . ASN A 1 125 ? 4.511 -13.756 -4.548 1.00 97.69 125 ASN A CA 1
ATOM 950 C C . ASN A 1 125 ? 5.168 -12.664 -3.695 1.00 97.69 125 ASN A C 1
ATOM 952 O O . ASN A 1 125 ? 6.285 -12.224 -3.971 1.00 97.69 125 ASN A O 1
ATOM 956 N N . CYS A 1 126 ? 4.475 -12.242 -2.639 1.00 97.75 126 CYS A N 1
ATOM 957 C CA . CYS A 1 126 ? 5.080 -11.444 -1.579 1.00 97.75 126 CYS A CA 1
ATOM 958 C C . CYS A 1 126 ? 6.031 -12.322 -0.758 1.00 97.75 126 CYS A C 1
ATOM 960 O O . CYS A 1 126 ? 5.641 -13.393 -0.290 1.00 97.75 126 CYS A O 1
ATOM 962 N N . GLU A 1 127 ? 7.265 -11.864 -0.565 1.00 97.25 127 GLU A N 1
ATOM 963 C CA . GLU A 1 127 ? 8.182 -12.473 0.399 1.00 97.25 127 GLU A CA 1
ATOM 964 C C . GLU A 1 127 ? 7.936 -11.911 1.812 1.00 97.25 127 GLU A C 1
ATOM 966 O O . GLU A 1 127 ? 6.972 -11.179 2.055 1.00 97.25 127 GLU A O 1
ATOM 971 N N . LEU A 1 128 ? 8.796 -12.260 2.773 1.00 95.88 128 LEU A N 1
ATOM 972 C CA . LEU A 1 128 ? 8.693 -11.733 4.131 1.00 95.88 128 LEU A CA 1
ATOM 973 C C . LEU A 1 128 ? 8.935 -10.215 4.128 1.00 95.88 128 LEU A C 1
ATOM 975 O O . LEU A 1 128 ? 10.061 -9.764 3.928 1.00 95.88 128 LEU A O 1
ATOM 979 N N . GLY A 1 129 ? 7.869 -9.445 4.354 1.00 96.75 129 GLY A N 1
ATOM 980 C CA . GLY A 1 129 ? 7.945 -7.996 4.515 1.00 96.75 129 GLY A CA 1
ATOM 981 C C . GLY A 1 129 ? 8.508 -7.586 5.877 1.00 96.75 129 GLY A C 1
ATOM 982 O O . GLY A 1 129 ? 8.536 -8.377 6.827 1.00 96.75 129 GLY A O 1
ATOM 983 N N . SER A 1 130 ? 8.972 -6.344 5.972 1.00 97.38 130 SER A N 1
ATOM 984 C CA . SER A 1 130 ? 9.532 -5.795 7.207 1.00 97.38 130 SER A CA 1
ATOM 985 C C . SER A 1 130 ? 9.319 -4.289 7.310 1.00 97.38 130 SER A C 1
ATOM 987 O O . SER A 1 130 ? 8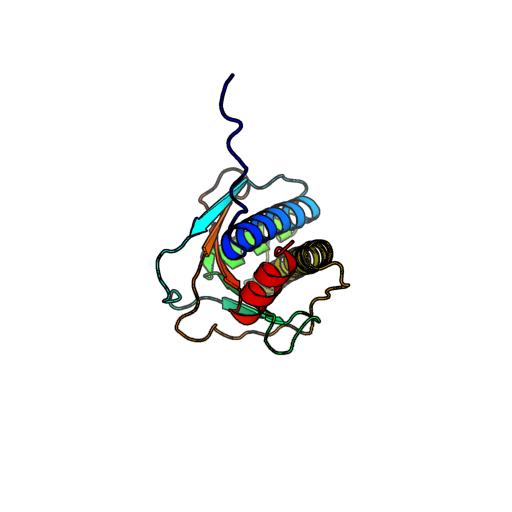.985 -3.623 6.334 1.00 97.38 130 SER A O 1
ATOM 989 N N . GLU A 1 131 ? 9.509 -3.732 8.502 1.00 97.31 131 GLU A N 1
ATOM 990 C CA . GLU A 1 131 ? 9.457 -2.285 8.684 1.00 97.31 131 GLU A CA 1
ATOM 991 C C . GLU A 1 131 ? 10.801 -1.655 8.319 1.00 97.31 131 GLU A C 1
ATOM 993 O O . GLU A 1 131 ? 11.782 -1.788 9.054 1.00 97.31 131 GLU A O 1
ATOM 998 N N . ALA A 1 132 ? 10.842 -0.966 7.182 1.00 95.94 132 ALA A N 1
ATOM 999 C CA . ALA A 1 132 ? 12.033 -0.289 6.693 1.00 95.94 132 ALA A CA 1
ATOM 1000 C C . ALA A 1 132 ? 11.651 0.926 5.846 1.00 95.94 132 ALA A C 1
ATOM 1002 O O . ALA A 1 132 ? 10.757 0.860 5.003 1.00 95.94 132 ALA A O 1
ATOM 1003 N N . GLN A 1 133 ? 12.337 2.048 6.077 1.00 93.31 133 GLN A N 1
ATOM 1004 C CA . GLN A 1 133 ? 12.145 3.266 5.296 1.00 93.31 133 GLN A CA 1
ATOM 1005 C C . GLN A 1 133 ? 12.784 3.111 3.904 1.00 93.31 133 GLN A C 1
ATOM 1007 O O . GLN A 1 133 ? 13.892 2.574 3.813 1.00 93.31 133 GLN A O 1
ATOM 1012 N N . PRO A 1 134 ? 12.149 3.626 2.834 1.00 93.12 134 PRO A N 1
ATOM 1013 C CA . PRO A 1 134 ? 12.775 3.675 1.522 1.00 93.12 134 PRO A CA 1
ATOM 1014 C C . PRO A 1 134 ? 14.095 4.462 1.544 1.00 93.12 134 PRO A C 1
ATOM 1016 O O . PRO A 1 134 ? 14.219 5.453 2.274 1.00 93.12 134 PRO A O 1
ATOM 1019 N N . PRO A 1 135 ? 15.075 4.084 0.705 1.00 90.06 135 PRO A N 1
ATOM 1020 C CA . PRO A 1 135 ? 16.259 4.903 0.495 1.00 90.06 135 PRO A CA 1
ATOM 1021 C C . PRO A 1 135 ? 15.882 6.250 -0.143 1.00 90.06 135 PRO A C 1
ATOM 1023 O O . PRO A 1 135 ? 14.831 6.404 -0.767 1.00 90.06 135 PRO A O 1
ATOM 1026 N N . GLY A 1 136 ? 16.762 7.246 -0.018 1.00 86.56 136 GLY A N 1
ATOM 1027 C CA . GLY A 1 136 ? 16.566 8.534 -0.686 1.00 86.56 136 GLY A CA 1
ATOM 1028 C C . GLY A 1 136 ? 16.562 8.406 -2.214 1.00 86.56 136 GLY A C 1
ATOM 1029 O O . GLY A 1 136 ? 17.252 7.556 -2.775 1.00 86.56 136 GLY A O 1
ATOM 1030 N N . GLY A 1 137 ? 15.816 9.283 -2.892 1.00 84.75 137 GLY A N 1
ATOM 1031 C CA . GLY A 1 137 ? 15.778 9.345 -4.359 1.00 84.75 137 GLY A CA 1
ATOM 1032 C C . GLY A 1 137 ? 14.720 8.460 -5.021 1.00 84.75 137 GLY A C 1
ATOM 1033 O O . GLY A 1 137 ? 14.649 8.434 -6.249 1.00 84.75 137 GLY A O 1
ATOM 1034 N N . VAL A 1 138 ? 13.878 7.772 -4.245 1.00 88.31 138 VAL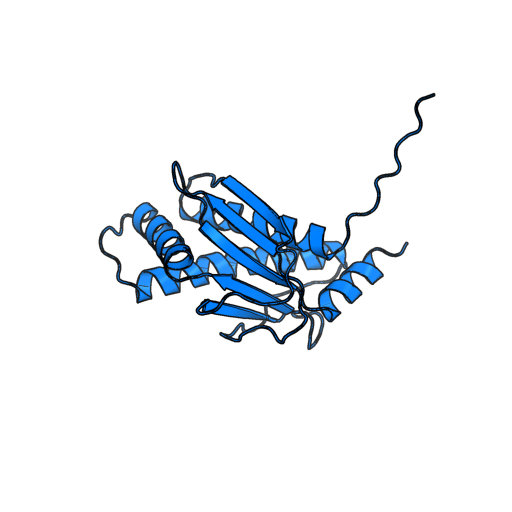 A N 1
ATOM 1035 C CA . VAL A 1 138 ? 12.693 7.091 -4.782 1.00 88.31 138 VAL A CA 1
ATOM 1036 C C . VAL A 1 138 ? 11.572 8.094 -5.054 1.00 8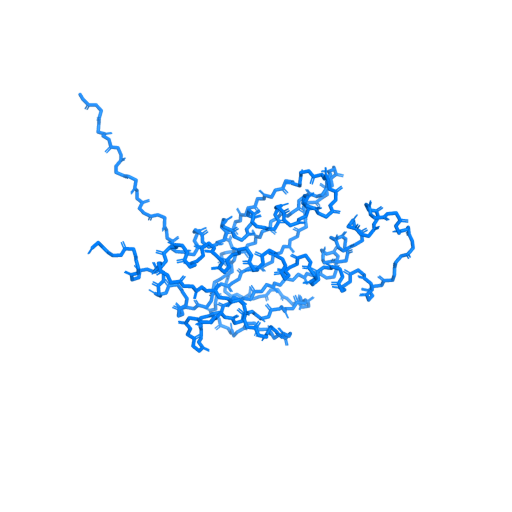8.31 138 VAL A C 1
ATOM 1038 O O . VAL A 1 138 ? 11.420 9.088 -4.345 1.00 88.31 138 VAL A O 1
ATOM 1041 N N . SER A 1 139 ? 10.778 7.841 -6.093 1.00 90.19 139 SER A N 1
ATOM 1042 C CA . SER A 1 139 ? 9.598 8.656 -6.392 1.00 90.19 139 SER A CA 1
ATOM 1043 C C . SER A 1 139 ? 8.385 8.126 -5.646 1.00 90.19 139 SER A C 1
ATOM 1045 O O . SER A 1 139 ? 8.102 6.929 -5.682 1.00 90.19 139 SER A O 1
ATOM 1047 N N . PHE A 1 140 ? 7.648 9.031 -5.009 1.00 92.56 140 PHE A N 1
ATOM 1048 C CA . PHE A 1 140 ? 6.454 8.683 -4.254 1.00 92.56 140 PHE A CA 1
ATOM 1049 C C . PHE A 1 140 ? 5.171 8.989 -5.022 1.00 92.56 140 PHE A C 1
ATOM 1051 O O . PHE A 1 140 ? 5.042 10.009 -5.708 1.00 92.56 140 PHE A O 1
ATOM 1058 N N . ALA A 1 141 ? 4.177 8.138 -4.809 1.00 95.06 141 ALA A N 1
ATOM 1059 C CA . ALA A 1 141 ? 2.778 8.448 -5.016 1.00 95.06 141 ALA A CA 1
ATOM 1060 C C . ALA A 1 141 ? 2.039 8.478 -3.675 1.00 95.06 141 ALA A C 1
ATOM 1062 O O . ALA A 1 141 ? 2.466 7.872 -2.692 1.00 95.06 141 ALA A O 1
ATOM 1063 N N . VAL A 1 142 ? 0.917 9.189 -3.647 1.00 96.00 142 VAL A N 1
ATOM 1064 C CA . VAL A 1 142 ? -0.013 9.216 -2.521 1.00 96.00 142 VAL A CA 1
ATOM 1065 C C . VAL A 1 142 ? -1.320 8.602 -2.987 1.00 96.00 142 VAL A C 1
ATOM 1067 O O . VAL A 1 142 ? -1.942 9.104 -3.924 1.00 96.00 142 VAL A O 1
ATOM 1070 N N . VAL A 1 143 ? -1.720 7.524 -2.328 1.00 97.25 143 VAL A N 1
ATOM 1071 C CA . VAL A 1 143 ? -3.042 6.914 -2.419 1.00 97.25 143 VAL A CA 1
ATOM 1072 C C . VAL A 1 143 ? -3.902 7.496 -1.304 1.00 97.25 143 VAL A C 1
ATOM 1074 O O . VAL A 1 143 ? -3.558 7.419 -0.129 1.00 97.25 143 VAL A O 1
ATOM 1077 N N . GLU A 1 144 ? -5.011 8.115 -1.679 1.00 97.12 144 GLU A N 1
ATOM 1078 C CA . GLU A 1 144 ? -5.968 8.738 -0.775 1.00 97.12 144 GLU A CA 1
ATOM 1079 C C . GLU A 1 144 ? -7.176 7.816 -0.618 1.00 97.12 144 GLU A C 1
ATOM 1081 O O . GLU A 1 144 ? -7.922 7.583 -1.570 1.00 97.12 144 GLU A O 1
ATOM 1086 N N . VAL A 1 145 ? -7.356 7.282 0.589 1.00 96.88 145 VAL A N 1
ATOM 1087 C CA . VAL A 1 145 ? -8.436 6.359 0.949 1.00 96.88 145 VAL A CA 1
ATOM 1088 C C . VAL A 1 145 ? -9.486 7.114 1.750 1.00 96.88 145 VAL A C 1
ATOM 1090 O O . VAL A 1 145 ? -9.199 7.633 2.825 1.00 96.88 145 VAL A O 1
ATOM 1093 N N . THR A 1 146 ? -10.718 7.160 1.259 1.00 96.25 146 THR A N 1
ATOM 1094 C CA . THR A 1 146 ? -11.856 7.726 1.992 1.00 96.25 146 THR A CA 1
ATOM 1095 C C . THR A 1 146 ? -12.777 6.596 2.433 1.00 96.25 146 THR A C 1
ATOM 1097 O O . THR A 1 146 ? -13.369 5.898 1.606 1.00 96.25 146 THR A O 1
ATOM 1100 N N . LEU A 1 147 ? -12.876 6.419 3.750 1.00 92.38 147 LEU A N 1
ATOM 1101 C CA . LEU A 1 147 ? -13.737 5.433 4.400 1.00 92.38 147 LEU A CA 1
ATOM 1102 C C . LEU A 1 147 ? -15.092 6.090 4.691 1.00 92.38 147 LEU A C 1
ATOM 1104 O O . LEU A 1 147 ? -15.139 7.121 5.364 1.00 92.38 147 LEU A O 1
ATOM 1108 N N . ALA A 1 148 ? -16.178 5.523 4.160 1.00 84.75 148 ALA A N 1
ATOM 1109 C CA . ALA A 1 148 ? -17.527 6.089 4.251 1.00 84.75 148 ALA A CA 1
ATOM 1110 C C . ALA A 1 148 ? -17.570 7.603 3.912 1.00 84.75 148 ALA A C 1
ATOM 1112 O O . ALA A 1 148 ? -17.067 8.031 2.872 1.00 84.75 148 ALA A O 1
ATOM 1113 N N . VAL A 1 149 ? -18.190 8.425 4.770 1.00 76.56 149 VAL A N 1
ATOM 1114 C CA . VAL A 1 149 ? -18.173 9.893 4.669 1.00 76.56 149 VAL A CA 1
ATOM 1115 C C . VAL A 1 149 ? -17.101 10.422 5.620 1.00 76.56 149 VAL A C 1
ATOM 1117 O O . VAL A 1 149 ? -17.326 10.500 6.826 1.00 76.56 149 VAL A O 1
ATOM 1120 N N . GLY A 1 150 ? -15.934 10.789 5.091 1.00 81.75 150 GLY A N 1
ATOM 1121 C CA . GLY A 1 150 ? -14.791 11.181 5.914 1.00 81.75 150 GLY A CA 1
ATOM 1122 C C . GLY A 1 150 ? -13.759 12.030 5.181 1.00 81.75 150 GLY A C 1
ATOM 1123 O O . GLY A 1 150 ? -13.921 12.376 4.011 1.00 81.75 150 GLY A O 1
ATOM 1124 N N . GLN A 1 151 ? -12.693 12.390 5.899 1.00 90.06 151 GLN A N 1
ATOM 1125 C CA . GLN A 1 151 ? -11.516 12.994 5.282 1.00 90.06 151 GLN A CA 1
ATOM 1126 C C . GLN A 1 151 ? -10.668 11.910 4.603 1.00 90.06 151 GLN A C 1
ATOM 1128 O O . GLN A 1 151 ? -10.565 10.809 5.147 1.00 90.06 151 GLN A O 1
ATOM 1133 N N . PRO A 1 152 ? -10.035 12.207 3.455 1.00 94.31 152 PRO A N 1
ATOM 1134 C CA . PRO A 1 152 ? -9.121 11.268 2.824 1.00 94.31 152 PRO A CA 1
ATOM 1135 C C . PRO A 1 152 ? -7.918 10.961 3.725 1.00 94.31 152 PRO A C 1
ATOM 1137 O O . PRO A 1 152 ? -7.291 11.867 4.280 1.00 94.31 152 PRO A O 1
ATOM 1140 N N . LEU A 1 153 ? -7.594 9.677 3.843 1.00 96.38 153 LEU A N 1
ATOM 1141 C CA . LEU A 1 153 ? -6.454 9.144 4.581 1.00 96.38 153 LEU A CA 1
ATOM 1142 C C . LEU A 1 153 ? -5.330 8.836 3.598 1.00 96.38 153 LEU A C 1
ATOM 1144 O O . LEU A 1 153 ? -5.538 8.145 2.602 1.00 96.38 153 LEU A O 1
ATOM 1148 N N . SER A 1 154 ? -4.139 9.354 3.875 1.00 96.19 154 SER A N 1
ATOM 1149 C CA . SER A 1 154 ? -3.015 9.289 2.942 1.00 96.19 154 SER A CA 1
ATOM 1150 C C . SER A 1 154 ? -2.146 8.066 3.205 1.00 96.19 154 SER A C 1
ATOM 1152 O O . SER A 1 154 ? -1.589 7.906 4.293 1.00 96.19 154 SER A O 1
ATOM 1154 N N . VAL A 1 155 ? -1.965 7.255 2.168 1.00 97.31 155 VAL A N 1
ATOM 1155 C CA . VAL A 1 155 ? -1.048 6.117 2.121 1.00 97.31 155 VAL A CA 1
ATOM 1156 C C . VAL A 1 155 ? -0.022 6.379 1.023 1.00 97.31 155 VAL A C 1
ATOM 1158 O O . VAL A 1 155 ? -0.347 6.508 -0.153 1.00 97.31 155 VAL A O 1
ATOM 1161 N N . TRP A 1 156 ? 1.235 6.494 1.411 1.00 96.75 156 TRP A N 1
ATOM 1162 C CA . TRP A 1 156 ? 2.368 6.695 0.524 1.00 96.75 156 TRP A CA 1
ATOM 1163 C C . TRP A 1 156 ? 2.771 5.374 -0.108 1.00 96.75 156 TRP A C 1
ATOM 1165 O O . TRP A 1 156 ? 2.800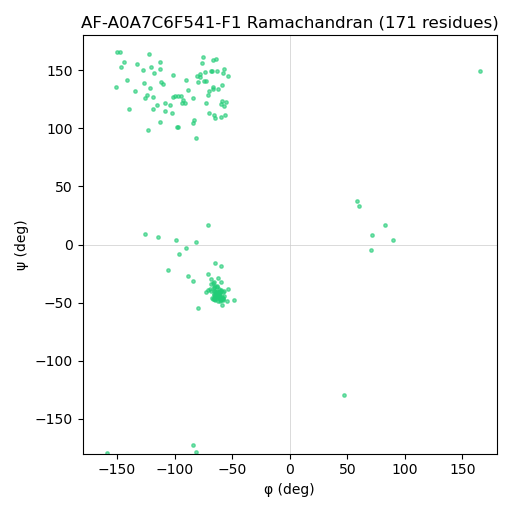 4.350 0.565 1.00 96.75 156 TRP A O 1
ATOM 1175 N N . PHE A 1 157 ? 3.110 5.406 -1.388 1.00 97.06 157 PHE A N 1
ATOM 1176 C CA . PHE A 1 157 ? 3.524 4.239 -2.151 1.00 97.06 157 PHE A CA 1
ATOM 1177 C C . PHE A 1 157 ? 4.761 4.585 -2.975 1.00 97.06 157 PHE A C 1
ATOM 1179 O O . PHE A 1 157 ? 4.790 5.619 -3.647 1.00 97.06 157 PHE A O 1
ATOM 1186 N N . ALA A 1 158 ? 5.780 3.734 -2.925 1.00 95.75 158 ALA A N 1
ATOM 1187 C CA . ALA A 1 158 ? 6.987 3.876 -3.727 1.00 95.75 158 ALA A CA 1
ATOM 1188 C C . ALA A 1 158 ? 7.448 2.507 -4.239 1.00 95.75 158 ALA A C 1
ATOM 1190 O O . ALA A 1 158 ? 7.817 1.653 -3.435 1.00 95.75 158 ALA A O 1
ATOM 1191 N N . PRO A 1 159 ? 7.460 2.272 -5.556 1.00 95.56 159 PRO A N 1
ATOM 1192 C CA . PRO A 1 159 ? 8.118 1.104 -6.123 1.00 95.56 159 PRO A CA 1
ATOM 1193 C C . PRO A 1 159 ? 9.631 1.320 -6.249 1.00 95.56 159 PRO A C 1
ATOM 1195 O O . PRO A 1 159 ? 10.090 2.422 -6.556 1.00 95.56 159 PRO A O 1
ATOM 1198 N N . ALA A 1 160 ? 10.414 0.260 -6.049 1.00 95.44 160 ALA A N 1
ATOM 1199 C CA . ALA A 1 160 ? 11.845 0.279 -6.334 1.00 95.44 160 ALA A CA 1
ATOM 1200 C C . ALA A 1 160 ? 12.120 0.387 -7.840 1.00 95.44 160 ALA A C 1
ATOM 1202 O O . ALA A 1 160 ? 11.369 -0.145 -8.660 1.00 95.44 160 ALA A O 1
ATOM 1203 N N . SER A 1 161 ? 13.233 1.028 -8.208 1.00 93.38 161 SER A N 1
ATOM 1204 C CA . SER A 1 161 ? 13.621 1.211 -9.614 1.00 93.38 161 SER A CA 1
ATOM 1205 C C . SER A 1 161 ? 13.742 -0.113 -10.369 1.00 93.38 161 SER A C 1
ATOM 1207 O O . SER A 1 161 ? 13.254 -0.209 -11.486 1.00 93.38 161 SER A O 1
ATOM 1209 N N . GLU A 1 162 ? 14.287 -1.156 -9.735 1.00 93.38 162 GLU A N 1
ATOM 1210 C CA . GLU A 1 162 ? 14.403 -2.491 -10.340 1.00 93.38 162 GLU A CA 1
ATOM 1211 C C . GLU A 1 162 ? 13.032 -3.052 -10.758 1.00 93.38 162 GLU A C 1
ATOM 1213 O O . GLU A 1 162 ? 12.877 -3.608 -11.841 1.00 93.38 162 GLU A O 1
ATOM 1218 N N . LEU A 1 163 ? 12.000 -2.862 -9.925 1.00 95.25 163 LEU A N 1
ATOM 1219 C CA . LEU A 1 163 ? 10.641 -3.298 -10.248 1.00 95.25 163 LEU A CA 1
ATOM 1220 C C . LEU A 1 163 ? 10.072 -2.515 -11.440 1.00 95.25 163 LEU A C 1
ATOM 1222 O O . LEU A 1 163 ? 9.411 -3.092 -12.305 1.00 95.25 163 LEU A O 1
ATOM 1226 N N . LEU A 1 164 ? 10.331 -1.206 -11.496 1.00 93.94 164 LEU A N 1
ATOM 1227 C CA . LEU A 1 164 ? 9.910 -0.363 -12.615 1.00 93.94 164 LEU A CA 1
ATOM 1228 C C . LEU A 1 164 ? 10.594 -0.776 -13.922 1.00 93.94 164 LEU A C 1
ATOM 1230 O O . LEU A 1 164 ? 9.931 -0.843 -14.956 1.00 93.94 164 LEU A O 1
ATOM 1234 N N . GLU A 1 165 ? 11.887 -1.091 -13.873 1.00 92.75 165 GLU A N 1
ATOM 1235 C CA . GLU A 1 165 ? 12.665 -1.555 -15.022 1.00 92.75 165 GLU A CA 1
ATOM 1236 C C . GLU A 1 165 ? 12.166 -2.910 -15.538 1.00 92.75 165 GLU A C 1
ATOM 1238 O O . GLU A 1 165 ? 11.952 -3.057 -16.742 1.00 92.75 165 GLU A O 1
ATOM 1243 N N . LEU A 1 166 ? 11.895 -3.868 -14.645 1.00 92.31 166 LEU A N 1
ATOM 1244 C CA . LEU A 1 166 ? 11.319 -5.169 -15.009 1.00 92.31 166 LEU A CA 1
ATOM 1245 C C . LEU A 1 166 ? 9.960 -5.018 -15.707 1.00 92.31 166 LEU A C 1
ATOM 1247 O O . LEU A 1 166 ? 9.706 -5.636 -16.743 1.00 92.31 166 LEU A O 1
ATOM 1251 N N . LEU A 1 167 ? 9.088 -4.162 -15.173 1.00 92.62 167 LEU A N 1
ATOM 1252 C CA . LEU A 1 167 ? 7.780 -3.891 -15.772 1.00 92.62 167 LEU A CA 1
ATOM 1253 C C . LEU A 1 167 ? 7.879 -3.142 -17.101 1.00 92.62 167 LEU A C 1
ATOM 1255 O O . LEU A 1 167 ? 7.040 -3.357 -17.976 1.00 92.62 167 LEU A O 1
ATOM 1259 N N . ALA A 1 168 ? 8.867 -2.260 -17.259 1.00 91.81 168 ALA A N 1
ATOM 1260 C CA . ALA A 1 168 ? 9.123 -1.582 -18.524 1.00 91.81 168 ALA A CA 1
ATOM 1261 C C . ALA A 1 168 ? 9.552 -2.586 -19.604 1.00 91.81 168 ALA A C 1
ATOM 1263 O O . ALA A 1 168 ? 8.968 -2.585 -20.685 1.00 91.81 168 ALA A O 1
ATOM 1264 N N . GLN A 1 169 ? 10.489 -3.484 -19.284 1.00 88.75 169 GLN A N 1
ATOM 1265 C CA . GLN A 1 169 ? 10.992 -4.516 -20.202 1.00 88.75 169 GLN A CA 1
ATOM 1266 C C . GLN A 1 169 ? 9.892 -5.493 -20.632 1.00 88.75 169 GLN A C 1
ATOM 1268 O O . GLN A 1 169 ? 9.769 -5.816 -21.808 1.00 88.75 169 GLN A O 1
ATOM 1273 N N . ALA A 1 170 ? 9.025 -5.918 -19.707 1.00 85.56 170 ALA A N 1
ATOM 1274 C CA . ALA A 1 170 ? 7.908 -6.815 -20.024 1.00 85.56 170 ALA A CA 1
ATOM 1275 C C . ALA A 1 170 ? 6.856 -6.198 -20.971 1.00 85.56 170 ALA A C 1
ATOM 1277 O O . ALA A 1 170 ? 6.013 -6.914 -21.517 1.00 85.56 170 ALA A O 1
ATOM 1278 N N . ARG A 1 171 ? 6.874 -4.870 -21.141 1.00 76.81 171 ARG A N 1
ATOM 1279 C CA . ARG A 1 171 ? 5.974 -4.120 -22.030 1.00 76.81 171 ARG A CA 1
ATOM 1280 C C . ARG A 1 171 ? 6.588 -3.826 -23.394 1.00 76.81 171 ARG A C 1
ATOM 1282 O O . ARG A 1 171 ? 5.871 -3.326 -24.263 1.00 76.81 171 ARG A O 1
ATOM 1289 N N . GLU A 1 172 ? 7.874 -4.108 -23.583 1.00 69.81 172 GLU A N 1
ATOM 1290 C CA . GLU A 1 172 ? 8.505 -4.020 -24.895 1.00 69.81 172 GLU A CA 1
ATOM 1291 C C . GLU A 1 172 ? 7.968 -5.159 -25.794 1.00 69.81 172 GLU A C 1
ATOM 1293 O O . GLU A 1 172 ? 7.835 -6.293 -25.328 1.00 69.81 172 GLU A O 1
ATOM 1298 N N . PRO A 1 173 ? 7.556 -4.855 -27.040 1.00 55.91 173 PRO A N 1
ATOM 1299 C CA . PRO A 1 173 ? 6.874 -5.798 -27.932 1.00 55.91 173 PRO A CA 1
ATOM 1300 C C . PRO A 1 173 ? 7.756 -6.933 -28.467 1.00 55.91 173 PRO A C 1
ATOM 1302 O O . PRO A 1 173 ? 8.973 -6.717 -28.669 1.00 55.91 173 PRO A O 1
#

Foldseek 3Di:
DDPDDDPDPDQLVVVLQVLLQVLLQVLLCVLQVDRKDKDKDWPPDLDDDPAWFKKWWDKPPDPQFIKIKTFHQVQQQVSLCSSCVSVVNNDDDSVSSNVSSVVSSQRSVQSSQVVLCVLLVHRMGIDDMDGDDDDGPFTKMWMWIGDDPDGTGTMIMTTGPVNSVSSVVSPDD

Radius of gyration: 16.62 Å; Cα contacts (8 Å, |Δi|>4): 296; chains: 1; bounding box: 35×32×62 Å

Secondary structure (DSSP, 8-state):
-------PPPPHHHHHHHHHHHHHHHHHHHHHSS--EEEEEE---SSPPTTEEEEEEEBTT-TT-EEEEEEEHHHHHHHHHHHHHHTT-----HHHHHHHHHHHHHHHHHHHHHHHHHHHTS---B---B--PPPTTPPPEEEEEE-SSSPPEEEEEEE-HHHHHHHHHTT--

pLDDT: mean 91.18, std 12.07, range [39.66, 98.69]

Nearest PDB structures (foldseek):
  1xko-assembly1_A  TM=6.782E-01  e=6.210E-07  Thermotoga maritima
  2hp7-assembly1_A  TM=6.571E-01  e=4.256E-06  Thermotoga maritima
  1squ-assembly1_A  TM=6.904E-01  e=1.216E-05  Thermotoga maritima
  3h4y-assembly1_A-2  TM=6.802E-01  e=7.193E-06  Nitratidesulfovibrio vulgaris str. Hildenborough
  3hzh-assembly1_B  TM=6.804E-01  e=2.310E-05  Borreliella burgdorferi